Protein AF-A0A2E3Q4W9-F1 (afdb_monomer)

pLDDT: mean 76.73, std 22.57, range [33.31, 98.25]

Nearest PDB structures (foldseek):
  9bxa-assembly1_G  TM=4.943E-01  e=1.665E-01  Bacillus sp. (in: firmicutes)
  6w1x-assembly1_D  TM=5.380E-01  e=7.729E+00  Pseudomonas aeruginosa

Sequence (143 aa):
MHDQHPDQTRSSHPGAAETNGLGTPRLDHTSTEETFEFDPNALRMVMVVWKDAESQGGPTWEDTDDMLEFARRPLTPVTTVGLLLHLDDEQIAITDTVAMDQTGGVTKIPRAWVQRFEILTPTESLPVLPEHRDETNSTRRVG

Solvent-accessible surface area (backbone atoms only — not comparable to full-atom values): 10046 Å² total; per-residue (Å²): 134,88,83,84,86,83,89,81,86,89,84,86,89,87,80,87,76,84,77,81,84,78,80,73,81,74,78,78,77,78,75,76,82,71,81,84,78,86,58,85,91,72,57,46,43,31,41,38,33,25,50,54,88,83,84,88,82,70,101,61,89,75,60,67,68,61,49,58,52,56,73,68,52,78,69,59,77,42,79,49,70,28,36,51,75,47,77,64,89,62,33,37,30,30,23,81,46,77,57,99,90,50,66,50,71,73,48,76,44,52,44,92,40,52,77,43,79,44,79,61,73,89,67,98,76,72,79,81,74,79,78,83,76,81,91,77,79,86,79,80,82,77,133

Structure (mmCIF, N/CA/C/O backbone):
data_AF-A0A2E3Q4W9-F1
#
_entry.id   AF-A0A2E3Q4W9-F1
#
loop_
_atom_site.group_PDB
_atom_site.id
_atom_site.type_symbol
_atom_site.label_atom_id
_atom_site.label_alt_id
_atom_site.label_comp_id
_atom_site.label_asym_id
_atom_site.label_entity_id
_atom_site.label_seq_id
_atom_site.pdbx_PDB_ins_code
_atom_site.Cartn_x
_atom_site.Cartn_y
_atom_site.Cartn_z
_atom_site.occupancy
_atom_site.B_iso_or_equiv
_atom_site.auth_seq_id
_atom_site.auth_comp_id
_atom_site.auth_asym_id
_atom_site.auth_atom_id
_atom_site.pdbx_PDB_model_num
ATOM 1 N N . MET A 1 1 ? -15.284 37.252 -54.748 1.00 40.19 1 MET A N 1
ATOM 2 C CA . MET A 1 1 ? -15.661 36.036 -55.498 1.00 40.19 1 MET A CA 1
ATOM 3 C C . MET A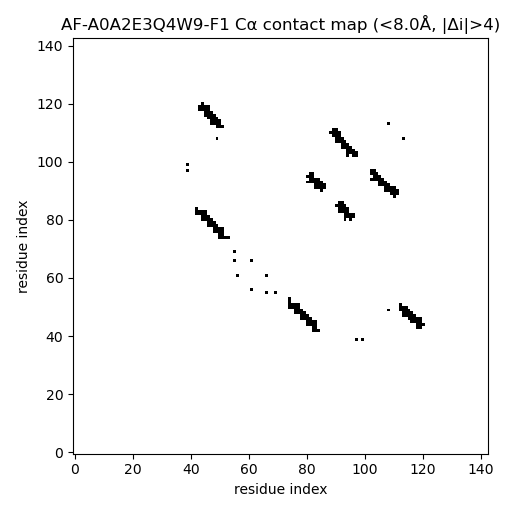 1 1 ? -15.745 34.935 -54.443 1.00 40.19 1 MET A C 1
ATOM 5 O O . MET A 1 1 ? -14.700 34.567 -53.939 1.00 40.19 1 MET A O 1
ATOM 9 N N . HIS A 1 2 ? -16.857 34.768 -53.716 1.00 45.00 2 HIS A N 1
ATOM 10 C CA . HIS A 1 2 ? -18.078 34.018 -54.080 1.00 45.00 2 HIS A CA 1
ATOM 11 C C . HIS A 1 2 ? -17.779 32.659 -54.726 1.00 45.00 2 HIS A C 1
ATOM 13 O O . HIS A 1 2 ? -17.317 32.648 -55.858 1.00 45.00 2 HIS A O 1
ATOM 19 N N . ASP A 1 3 ? -17.965 31.575 -53.958 1.00 40.44 3 ASP A N 1
ATOM 20 C CA . ASP A 1 3 ? -18.848 30.417 -54.242 1.00 40.44 3 ASP A CA 1
ATOM 21 C C . ASP A 1 3 ? -18.486 29.260 -53.287 1.00 40.44 3 ASP A C 1
ATOM 23 O O . ASP A 1 3 ? -17.340 28.833 -53.219 1.00 40.44 3 ASP A O 1
ATOM 27 N N . GLN A 1 4 ? -19.310 28.965 -52.276 1.00 42.25 4 GLN A N 1
ATOM 28 C CA . GLN A 1 4 ? -20.494 28.087 -52.283 1.00 42.25 4 GLN A CA 1
ATOM 29 C C . GLN A 1 4 ? -20.185 26.592 -52.499 1.00 42.25 4 GLN A C 1
ATOM 31 O O . GLN A 1 4 ? -19.691 26.161 -53.534 1.00 42.25 4 GLN A O 1
ATOM 36 N N . HIS A 1 5 ? -20.536 25.816 -51.468 1.00 41.50 5 HIS A N 1
ATOM 37 C CA . HIS A 1 5 ? -20.664 24.358 -51.442 1.00 41.50 5 HIS A CA 1
ATOM 38 C C . HIS A 1 5 ? -21.644 23.851 -52.515 1.00 41.50 5 HIS A C 1
ATOM 40 O O . HIS A 1 5 ? -22.570 24.571 -52.894 1.00 41.50 5 HIS A O 1
ATOM 46 N N . PRO A 1 6 ? -21.571 22.553 -52.851 1.00 51.81 6 PRO A N 1
ATOM 47 C CA . PRO A 1 6 ? -22.797 21.773 -52.715 1.00 51.81 6 PRO A CA 1
ATOM 48 C C . PRO A 1 6 ? -22.607 20.467 -51.937 1.00 51.81 6 PRO A C 1
ATOM 50 O O . PRO A 1 6 ? -21.594 19.776 -52.026 1.00 51.81 6 PRO A O 1
ATOM 53 N N . ASP A 1 7 ? -23.639 20.176 -51.158 1.00 44.50 7 ASP A N 1
ATOM 54 C CA . ASP A 1 7 ? -24.001 18.899 -50.558 1.00 44.50 7 ASP A CA 1
ATOM 55 C C . ASP A 1 7 ? -24.721 18.044 -51.617 1.00 44.50 7 ASP A C 1
ATOM 57 O O . ASP A 1 7 ? -25.620 18.564 -52.279 1.00 44.50 7 ASP A O 1
ATOM 61 N N . GLN A 1 8 ? -24.349 16.768 -51.787 1.00 47.69 8 GLN A N 1
ATOM 62 C CA . GLN A 1 8 ? -25.186 15.748 -52.443 1.00 47.69 8 GLN A CA 1
ATOM 63 C C . GLN A 1 8 ? -24.930 14.347 -51.847 1.00 47.69 8 GLN A C 1
ATOM 65 O O . GLN A 1 8 ? -24.008 13.634 -52.227 1.00 47.69 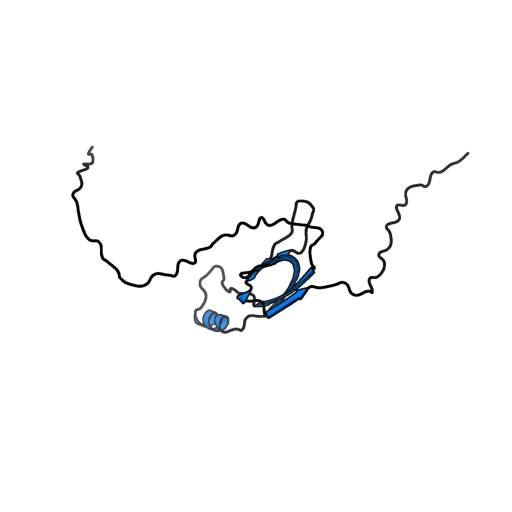8 GLN A O 1
ATOM 70 N N . THR A 1 9 ? -25.808 13.974 -50.911 1.00 37.69 9 THR A N 1
ATOM 71 C CA . THR A 1 9 ? -26.604 12.724 -50.841 1.00 37.69 9 THR A CA 1
ATOM 72 C C . THR A 1 9 ? -25.963 11.322 -50.978 1.00 37.69 9 THR A C 1
ATOM 74 O O . THR A 1 9 ? -25.445 10.919 -52.012 1.00 37.69 9 THR A O 1
ATOM 77 N N . ARG A 1 10 ? -26.213 10.530 -49.918 1.00 43.16 10 ARG A N 1
ATOM 78 C CA . ARG A 1 10 ? -26.161 9.058 -49.723 1.00 43.16 10 ARG A CA 1
ATOM 79 C C . ARG A 1 10 ? -26.678 8.158 -50.870 1.00 43.16 10 ARG A C 1
ATOM 81 O O . ARG A 1 10 ? -27.787 8.363 -51.349 1.00 43.16 10 ARG A O 1
ATOM 88 N N . SER A 1 11 ? -26.020 7.000 -51.042 1.00 34.88 11 SER A N 1
ATOM 89 C CA . SER A 1 11 ? -26.645 5.653 -51.143 1.00 34.88 11 SER A CA 1
ATOM 90 C C . SER A 1 11 ? -25.605 4.574 -50.749 1.00 34.88 11 SER A C 1
ATOM 92 O O . SER A 1 11 ? -24.536 4.541 -51.344 1.00 34.88 11 SER A O 1
ATOM 94 N N . SER A 1 12 ? -25.710 3.870 -49.615 1.00 39.28 12 SER A N 1
ATOM 95 C CA . SER A 1 12 ? -26.423 2.591 -49.373 1.00 39.28 12 SER A CA 1
ATOM 96 C C . SER A 1 12 ? -25.620 1.303 -49.690 1.00 39.28 12 SER A C 1
ATOM 98 O O . SER A 1 12 ? -25.647 0.835 -50.819 1.00 39.28 12 SER A O 1
ATOM 100 N N . HIS A 1 13 ? -25.063 0.702 -48.616 1.00 34.91 13 HIS A N 1
ATOM 101 C CA . HIS A 1 13 ? -24.811 -0.742 -48.340 1.00 34.91 13 HIS A CA 1
ATOM 102 C C . HIS A 1 13 ? -23.755 -1.545 -49.141 1.00 34.91 13 HIS A C 1
ATOM 104 O O . HIS A 1 13 ? -23.414 -1.163 -50.252 1.00 34.91 13 HIS A O 1
ATOM 110 N N . PRO A 1 14 ? -23.340 -2.754 -48.677 1.00 46.91 14 PRO A N 1
ATOM 111 C CA . PRO A 1 14 ? -23.171 -3.288 -47.308 1.00 46.91 14 PRO A CA 1
ATOM 112 C C . PRO A 1 14 ? -21.803 -4.001 -47.122 1.00 46.91 14 PRO A C 1
ATOM 114 O O . PRO A 1 14 ? -21.101 -4.296 -48.082 1.00 46.91 14 PRO A O 1
ATOM 117 N N . GLY A 1 15 ? -21.431 -4.349 -45.887 1.00 33.31 15 GLY A N 1
ATOM 118 C CA . GLY A 1 15 ? -20.242 -5.173 -45.647 1.00 33.31 15 GLY A CA 1
ATOM 119 C C . GLY A 1 15 ? -19.973 -5.418 -44.173 1.00 33.31 15 GLY A C 1
ATOM 120 O O . GLY A 1 15 ? -18.987 -4.927 -43.636 1.00 33.31 15 GLY A O 1
ATOM 121 N N . ALA A 1 16 ? -20.873 -6.149 -43.512 1.00 41.34 16 ALA A N 1
ATOM 122 C CA . ALA A 1 16 ? -20.563 -6.785 -42.242 1.00 41.34 16 ALA A CA 1
ATOM 123 C C . ALA A 1 16 ? -19.458 -7.820 -42.497 1.00 41.34 16 ALA A C 1
ATOM 125 O O . ALA A 1 16 ? -19.709 -8.868 -43.088 1.00 41.34 16 ALA A O 1
ATOM 126 N N . ALA A 1 17 ? -18.228 -7.498 -42.107 1.00 39.50 17 ALA A N 1
ATOM 127 C CA . ALA A 1 17 ? -17.184 -8.496 -41.969 1.00 39.50 17 ALA A CA 1
ATOM 128 C C . ALA A 1 17 ? -17.383 -9.165 -40.607 1.00 39.50 17 ALA A C 1
ATOM 130 O O . ALA A 1 17 ? -17.076 -8.592 -39.563 1.00 39.50 17 ALA A O 1
ATOM 131 N N . GL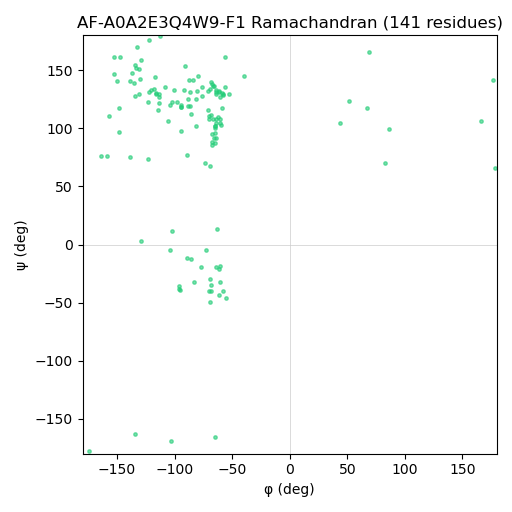U A 1 18 ? -17.958 -10.362 -40.641 1.00 40.12 18 GLU A N 1
ATOM 132 C CA . GLU A 1 18 ? -17.959 -11.306 -39.534 1.00 40.12 18 GLU A CA 1
ATOM 133 C C . GLU A 1 18 ? -16.505 -11.655 -39.186 1.00 40.12 18 GLU A C 1
ATOM 135 O O . GLU A 1 18 ? -15.848 -12.427 -39.887 1.00 40.12 18 GLU A O 1
ATOM 140 N N . THR A 1 19 ? -15.973 -11.084 -38.106 1.00 42.88 19 THR A N 1
ATOM 141 C CA . THR A 1 19 ? -14.766 -11.608 -37.467 1.00 42.88 19 THR A CA 1
ATOM 142 C C . THR A 1 19 ? -15.187 -12.542 -36.342 1.00 42.88 19 THR A C 1
ATOM 144 O O . THR A 1 19 ? -15.530 -12.146 -35.230 1.00 42.88 19 THR A O 1
ATOM 147 N N . ASN A 1 20 ? -15.180 -13.830 -36.671 1.00 39.19 20 ASN A N 1
ATOM 148 C CA . ASN A 1 20 ? -15.223 -14.906 -35.697 1.00 39.19 20 ASN A CA 1
ATOM 149 C C . ASN A 1 20 ? -14.038 -14.796 -34.724 1.00 39.19 20 ASN A C 1
ATOM 151 O O . ASN A 1 20 ? -12.884 -14.788 -35.144 1.00 39.19 20 ASN A O 1
ATOM 155 N N . GLY A 1 21 ? -14.349 -14.829 -33.427 1.00 45.34 21 GLY A N 1
ATOM 156 C CA . GLY A 1 21 ? -13.525 -15.523 -32.439 1.00 45.34 21 GLY A CA 1
ATOM 157 C C . GLY A 1 21 ? -12.310 -14.783 -31.888 1.00 45.34 21 GLY A C 1
ATOM 158 O O . GLY A 1 21 ? -11.189 -15.233 -32.081 1.00 45.34 21 GLY A O 1
ATOM 159 N N . LEU A 1 22 ? -12.538 -13.745 -31.083 1.00 45.19 22 LEU A N 1
ATOM 160 C CA . LEU A 1 22 ? -11.834 -13.591 -29.804 1.00 45.19 22 LEU A CA 1
ATOM 161 C C . LEU A 1 22 ? -12.658 -12.653 -28.914 1.00 45.19 22 LEU A C 1
ATOM 163 O O . LEU A 1 22 ? -12.384 -11.462 -28.793 1.00 45.19 22 LEU A O 1
ATOM 167 N N . GLY A 1 23 ? -13.743 -13.185 -28.349 1.00 36.72 23 GLY A N 1
ATOM 168 C CA . GLY A 1 23 ? -14.457 -12.485 -27.290 1.00 36.72 23 GLY A CA 1
ATOM 169 C C . GLY A 1 23 ? -13.504 -12.337 -26.114 1.00 36.72 23 GLY A C 1
ATOM 170 O O . GLY A 1 23 ? -13.147 -13.331 -25.484 1.00 36.72 23 GLY A O 1
ATOM 171 N N . THR A 1 24 ? -13.058 -11.116 -25.833 1.00 53.03 24 THR A N 1
ATOM 172 C CA . THR A 1 24 ? -12.547 -10.801 -24.503 1.00 53.03 24 THR A CA 1
ATOM 173 C C . THR A 1 24 ? -13.626 -11.227 -23.508 1.00 53.03 24 THR A C 1
ATOM 175 O O . THR A 1 24 ? -14.798 -10.895 -23.724 1.00 53.03 24 THR A O 1
ATOM 178 N N . PRO A 1 25 ? -13.301 -12.002 -22.459 1.00 42.69 25 PRO A N 1
ATOM 179 C CA . PRO A 1 25 ? -14.275 -12.266 -21.420 1.00 42.69 25 PRO A CA 1
ATOM 180 C C . PRO A 1 25 ? -14.647 -10.909 -20.829 1.00 42.69 25 PRO A C 1
ATOM 182 O O . PRO A 1 25 ? -13.834 -10.247 -20.184 1.00 42.69 25 PRO A O 1
ATOM 185 N N . ARG A 1 26 ? -15.865 -10.455 -21.127 1.00 45.59 26 ARG A N 1
ATOM 186 C CA . ARG A 1 26 ? -16.488 -9.358 -20.405 1.00 45.59 26 ARG A CA 1
ATOM 187 C C . ARG A 1 26 ? -16.673 -9.910 -19.001 1.00 45.59 26 ARG A C 1
ATOM 189 O O .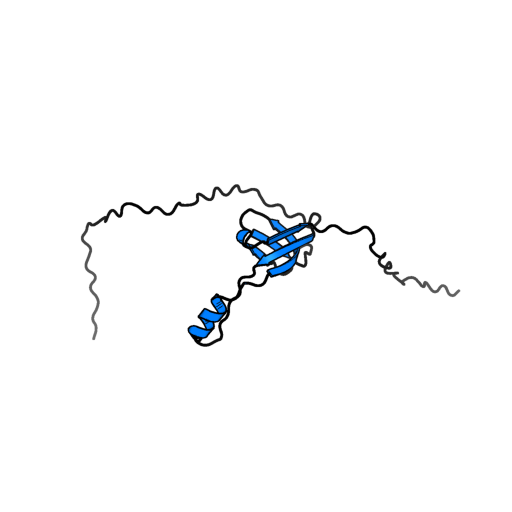 ARG A 1 26 ? -17.516 -10.774 -18.791 1.00 45.59 26 ARG A O 1
ATOM 196 N N . LEU A 1 27 ? -15.793 -9.513 -18.087 1.00 51.38 27 LEU A N 1
ATOM 197 C CA . LEU A 1 27 ? -16.007 -9.748 -16.672 1.00 51.38 27 LEU A CA 1
ATOM 198 C C . LEU A 1 27 ? -17.304 -9.016 -16.343 1.00 51.38 27 LEU A C 1
ATOM 200 O O . LEU A 1 27 ? -17.359 -7.785 -16.356 1.00 51.38 27 LEU A O 1
ATOM 204 N N . ASP A 1 28 ? -18.375 -9.784 -16.180 1.00 42.69 28 ASP A N 1
ATOM 205 C CA . ASP A 1 28 ? -19.621 -9.276 -15.645 1.00 42.69 28 ASP A CA 1
ATOM 206 C C . ASP A 1 28 ? -19.322 -8.862 -14.206 1.00 42.69 28 ASP A C 1
ATOM 208 O O . ASP A 1 28 ? -19.283 -9.681 -13.290 1.00 42.69 28 ASP A O 1
ATOM 212 N N . HIS A 1 29 ? -19.034 -7.575 -14.021 1.00 52.59 29 HIS A N 1
ATOM 213 C CA . HIS A 1 29 ? -19.000 -6.955 -12.710 1.00 52.59 29 HIS A CA 1
ATOM 214 C C . HIS A 1 29 ? -20.437 -6.951 -12.187 1.00 52.59 29 HIS A C 1
ATOM 216 O O . HIS A 1 29 ? -21.188 -5.994 -12.374 1.00 52.59 29 HIS A O 1
ATOM 222 N N . THR A 1 30 ? -20.854 -8.049 -11.562 1.00 42.62 30 THR A N 1
ATOM 223 C CA . THR A 1 30 ? -21.968 -8.016 -10.621 1.00 42.62 30 THR A CA 1
ATOM 224 C C . THR A 1 30 ? -21.513 -7.161 -9.447 1.00 42.62 30 THR A C 1
ATOM 226 O O . THR A 1 30 ? -20.918 -7.664 -8.497 1.00 42.62 30 THR A O 1
ATOM 229 N N . SER A 1 31 ? -21.723 -5.849 -9.557 1.00 52.50 31 SER A N 1
ATOM 230 C CA . SER A 1 31 ? -21.618 -4.919 -8.440 1.00 52.50 31 SER A CA 1
ATOM 231 C C . SER A 1 31 ? -22.696 -5.298 -7.435 1.00 52.50 31 SER A C 1
ATOM 233 O O . SER A 1 31 ? -23.845 -4.872 -7.539 1.00 52.50 31 SER A O 1
ATOM 235 N N . THR A 1 32 ? -22.345 -6.155 -6.484 1.00 52.19 32 THR A N 1
ATOM 236 C CA . THR A 1 32 ? -23.093 -6.258 -5.240 1.00 52.19 32 THR A CA 1
ATOM 237 C C . THR A 1 32 ? -22.902 -4.910 -4.557 1.00 52.19 32 THR A C 1
ATOM 239 O O . THR A 1 32 ? -21.825 -4.631 -4.037 1.00 52.19 32 THR A O 1
ATOM 242 N N . GLU A 1 33 ? -23.893 -4.024 -4.653 1.00 51.84 33 GLU A N 1
ATOM 243 C CA . GLU A 1 33 ? -23.910 -2.757 -3.920 1.00 51.84 33 GLU A CA 1
ATOM 244 C C . GLU A 1 33 ? -24.111 -3.043 -2.424 1.00 51.84 33 GLU A C 1
ATOM 246 O O . GLU A 1 33 ? -25.149 -2.746 -1.836 1.00 51.84 33 GLU A O 1
ATOM 251 N N . GLU A 1 34 ? -23.124 -3.667 -1.784 1.00 59.84 34 GLU A N 1
ATOM 252 C CA . GLU A 1 34 ? -22.990 -3.560 -0.341 1.00 59.84 34 GLU A CA 1
ATOM 253 C C . GLU A 1 34 ? -22.588 -2.115 -0.061 1.00 59.84 34 GLU A C 1
ATOM 255 O O . GLU A 1 34 ? -21.526 -1.642 -0.468 1.00 59.84 34 GLU A O 1
ATOM 260 N N . THR A 1 35 ? -23.501 -1.369 0.555 1.00 58.38 35 THR A N 1
ATOM 261 C CA . THR A 1 35 ? -23.236 0.011 0.952 1.00 58.38 35 THR A CA 1
ATOM 262 C C . THR A 1 35 ? -22.118 -0.022 1.989 1.00 58.38 35 THR A C 1
ATOM 264 O O . THR A 1 35 ? -22.321 -0.487 3.107 1.00 58.38 35 THR A O 1
ATOM 267 N N . PHE A 1 36 ? -20.922 0.414 1.598 1.00 63.75 36 PHE A N 1
ATOM 268 C CA . PHE A 1 36 ? -19.784 0.518 2.502 1.00 63.75 36 PHE A CA 1
ATOM 269 C C . PHE A 1 36 ? -20.075 1.603 3.544 1.00 63.75 36 PHE A C 1
ATOM 271 O O . PHE A 1 36 ? -20.096 2.793 3.224 1.00 63.75 36 PHE A O 1
ATOM 278 N N . GLU A 1 37 ? -20.326 1.194 4.785 1.00 68.56 37 GLU A N 1
ATOM 279 C CA . GLU A 1 37 ? -20.480 2.107 5.914 1.00 68.56 37 GLU A CA 1
ATOM 280 C C . GLU A 1 37 ? -19.134 2.252 6.632 1.00 68.56 37 GLU A C 1
ATOM 282 O O . GLU A 1 37 ? -18.558 1.282 7.126 1.00 68.56 37 GLU A O 1
ATOM 287 N N . PHE A 1 38 ? -18.607 3.475 6.651 1.00 74.38 38 PHE A N 1
ATOM 288 C CA . PHE A 1 38 ? -17.329 3.791 7.279 1.00 74.38 38 PHE A CA 1
ATOM 289 C C . PHE A 1 38 ? -17.518 4.106 8.768 1.00 74.38 38 PHE A C 1
ATOM 291 O O . PHE A 1 38 ? -18.171 5.094 9.105 1.00 74.38 38 PHE A O 1
ATOM 298 N N . ASP A 1 39 ? -16.899 3.319 9.655 1.00 78.75 39 ASP A N 1
ATOM 299 C CA . ASP A 1 39 ? -16.821 3.620 11.090 1.00 78.75 39 ASP A CA 1
ATOM 300 C C . ASP A 1 39 ? -15.402 4.089 11.476 1.00 78.75 39 ASP A C 1
ATOM 302 O O . ASP A 1 39 ? -14.483 3.265 11.568 1.00 78.75 39 ASP A O 1
ATOM 306 N N . PRO A 1 40 ? -15.196 5.393 11.751 1.00 74.56 40 PRO A N 1
ATOM 307 C CA . PRO A 1 40 ? -13.887 5.916 12.140 1.00 74.56 40 PRO A CA 1
ATOM 308 C C . PRO A 1 40 ? -13.379 5.360 13.480 1.00 74.56 40 PRO A C 1
ATOM 310 O O . PRO A 1 40 ? -12.176 5.411 13.736 1.00 74.56 40 PRO A O 1
ATOM 313 N N . ASN A 1 41 ? -14.251 4.815 14.337 1.00 78.31 41 ASN A N 1
ATOM 314 C CA . ASN A 1 41 ? -13.854 4.263 15.637 1.00 78.31 41 ASN A CA 1
ATOM 315 C C . ASN A 1 41 ? -13.391 2.801 15.556 1.00 78.31 41 ASN A C 1
ATOM 317 O O . ASN A 1 41 ? -12.802 2.293 16.510 1.00 78.31 41 ASN A O 1
ATOM 321 N N . ALA A 1 42 ? -13.636 2.124 14.432 1.00 84.12 42 ALA A N 1
ATOM 322 C CA . ALA A 1 42 ? -13.293 0.717 14.226 1.00 84.12 42 ALA A CA 1
ATOM 323 C C . ALA A 1 42 ? -12.030 0.516 13.366 1.00 84.12 42 ALA A C 1
ATOM 325 O O . ALA A 1 42 ? -11.735 -0.606 12.939 1.00 84.12 42 ALA A O 1
ATOM 326 N N . LEU A 1 43 ? -11.269 1.585 13.108 1.00 91.00 43 LEU A N 1
ATOM 327 C CA . LEU A 1 43 ? -10.069 1.525 12.277 1.00 91.00 43 LEU A CA 1
ATOM 328 C C . LEU A 1 43 ? -8.990 0.649 12.914 1.00 91.00 43 LEU A C 1
ATOM 330 O O . LEU A 1 43 ? -8.621 0.804 14.079 1.00 91.00 43 LEU A O 1
ATOM 334 N N . ARG A 1 44 ? -8.435 -0.262 12.111 1.00 93.75 44 ARG A N 1
ATOM 335 C CA . ARG A 1 44 ? -7.319 -1.116 12.523 1.00 93.75 44 ARG A CA 1
ATOM 336 C C . ARG A 1 44 ? -6.009 -0.580 11.974 1.00 93.75 44 ARG A C 1
ATOM 338 O O . ARG A 1 44 ? -5.906 -0.298 10.783 1.00 93.75 44 ARG A O 1
ATOM 345 N N . MET A 1 45 ? -5.001 -0.505 12.837 1.00 96.25 45 MET A N 1
ATOM 346 C CA . MET A 1 45 ? -3.625 -0.274 12.414 1.00 96.25 45 MET A CA 1
ATOM 347 C C . MET A 1 45 ? -3.108 -1.527 11.703 1.00 96.25 45 MET A C 1
ATOM 349 O O . MET A 1 45 ? -3.264 -2.641 12.211 1.00 96.25 45 MET A O 1
ATOM 353 N N . VAL A 1 46 ? -2.491 -1.360 10.538 1.00 97.81 46 VAL A N 1
ATOM 354 C CA . VAL A 1 46 ? -1.944 -2.463 9.743 1.00 97.81 46 VAL A CA 1
ATOM 355 C C . VAL A 1 46 ? -0.535 -2.156 9.262 1.00 97.81 46 VAL A C 1
ATOM 357 O O . VAL A 1 46 ? -0.180 -0.999 9.054 1.00 97.81 46 VAL A O 1
ATOM 360 N N . MET A 1 47 ? 0.256 -3.205 9.056 1.00 98.19 47 MET A N 1
ATOM 361 C CA . MET A 1 47 ? 1.528 -3.172 8.343 1.00 98.19 47 MET A CA 1
ATOM 362 C C . MET A 1 47 ? 1.392 -3.975 7.050 1.00 98.19 47 MET A C 1
ATOM 364 O O . MET A 1 47 ? 0.965 -5.131 7.070 1.00 98.19 47 MET A O 1
ATOM 368 N N . VAL A 1 48 ? 1.796 -3.381 5.932 1.00 98.25 48 VAL A N 1
ATOM 369 C CA . VAL A 1 48 ? 1.792 -4.008 4.609 1.00 98.25 48 VAL A CA 1
ATOM 370 C C . VAL A 1 48 ? 3.205 -3.967 4.045 1.00 98.25 48 VAL A C 1
ATOM 372 O O . VAL A 1 48 ? 3.783 -2.893 3.906 1.00 98.25 48 VAL A O 1
ATOM 375 N N . VAL A 1 49 ? 3.760 -5.131 3.712 1.00 98.25 49 VAL A N 1
ATOM 376 C CA . VAL A 1 49 ? 5.001 -5.246 2.935 1.00 98.25 49 VAL A CA 1
ATOM 377 C C . VAL A 1 49 ? 4.612 -5.595 1.508 1.00 98.25 49 VAL A C 1
ATOM 379 O O . VAL A 1 49 ? 3.922 -6.594 1.296 1.00 98.25 49 VAL A O 1
ATOM 382 N N . TRP A 1 50 ? 5.018 -4.792 0.533 1.00 97.56 50 TRP A N 1
ATOM 383 C CA . TRP A 1 50 ? 4.608 -4.930 -0.866 1.00 97.56 50 TRP A CA 1
ATOM 384 C C . TRP A 1 50 ? 5.721 -4.488 -1.817 1.00 97.56 50 TRP A C 1
ATOM 386 O O . TRP A 1 50 ? 6.669 -3.829 -1.400 1.00 97.56 50 TRP A O 1
ATOM 396 N N . LYS A 1 51 ? 5.650 -4.895 -3.085 1.00 95.75 51 LYS A N 1
ATOM 397 C CA . LYS A 1 51 ? 6.568 -4.399 -4.121 1.00 95.75 51 LYS A CA 1
ATOM 398 C C . LYS A 1 51 ? 5.991 -3.134 -4.734 1.00 95.75 51 LYS A C 1
ATOM 400 O O . LYS A 1 51 ? 4.911 -3.203 -5.317 1.00 95.75 51 LYS A O 1
ATOM 405 N N . ASP A 1 52 ? 6.712 -2.029 -4.621 1.00 90.69 52 ASP A N 1
ATOM 406 C CA . ASP A 1 52 ? 6.317 -0.789 -5.280 1.00 90.69 52 ASP A CA 1
ATOM 407 C C . ASP A 1 52 ? 6.719 -0.815 -6.757 1.00 90.69 52 ASP A C 1
ATOM 409 O O . ASP A 1 52 ? 7.740 -1.404 -7.124 1.00 90.69 52 ASP A O 1
ATOM 413 N N . ALA A 1 53 ? 5.891 -0.216 -7.609 1.00 89.06 53 ALA A N 1
ATOM 414 C CA . ALA A 1 53 ? 6.228 -0.044 -9.011 1.00 89.06 53 ALA A CA 1
ATOM 415 C C . ALA A 1 53 ? 7.039 1.236 -9.169 1.00 89.06 53 ALA A C 1
ATOM 417 O O . ALA A 1 53 ? 6.530 2.342 -9.014 1.00 89.06 53 ALA A O 1
ATOM 418 N N . GLU A 1 54 ? 8.307 1.074 -9.523 1.00 91.06 54 GLU A N 1
ATOM 419 C CA . GLU A 1 54 ? 9.199 2.196 -9.770 1.00 91.06 54 GLU A CA 1
ATOM 420 C C . GLU A 1 54 ? 9.102 2.644 -11.235 1.00 91.06 54 GLU A C 1
ATOM 422 O O . GLU A 1 54 ? 9.017 1.831 -12.159 1.00 91.06 54 GLU A O 1
ATOM 427 N N . SER A 1 55 ? 9.153 3.957 -11.457 1.00 91.56 55 SER A N 1
ATOM 428 C CA . SER A 1 55 ? 9.273 4.552 -12.787 1.00 91.56 55 SER A CA 1
ATOM 429 C C . SER A 1 55 ? 10.520 5.422 -12.849 1.00 91.56 55 SER A C 1
ATOM 431 O O . SER A 1 55 ? 10.707 6.281 -11.986 1.00 91.56 55 SER A O 1
ATOM 433 N N . GLN A 1 56 ? 11.330 5.249 -13.890 1.00 93.69 56 GLN A N 1
ATOM 434 C CA . GLN A 1 56 ? 12.478 6.104 -14.168 1.00 93.69 56 GLN A CA 1
ATOM 435 C C . GLN A 1 56 ? 12.257 6.838 -15.492 1.00 93.69 56 GLN A C 1
ATOM 437 O O . GLN A 1 56 ? 11.918 6.225 -16.502 1.00 93.69 56 GLN A O 1
ATOM 442 N N . GLY A 1 57 ? 12.432 8.156 -15.464 1.00 94.06 57 GLY A N 1
ATOM 443 C CA . GLY A 1 57 ? 12.344 9.023 -16.632 1.00 94.06 57 GLY A CA 1
ATOM 444 C C . GLY A 1 57 ? 12.506 10.487 -16.240 1.00 94.06 57 GLY A C 1
ATOM 445 O O . GLY A 1 57 ? 12.052 10.912 -15.174 1.00 94.06 57 GLY A O 1
ATOM 446 N N . GLY A 1 58 ? 13.193 11.248 -17.080 1.00 91.94 58 GLY A N 1
ATOM 447 C CA . GLY A 1 58 ? 13.400 12.678 -16.942 1.00 91.94 58 GLY A CA 1
ATOM 448 C C . GLY A 1 58 ? 12.514 13.502 -17.883 1.00 91.94 58 GLY A C 1
ATOM 449 O O . GLY A 1 58 ? 11.592 12.991 -18.518 1.00 91.94 58 GLY A O 1
ATOM 450 N N . PRO A 1 59 ? 12.785 14.814 -17.997 1.00 93.69 59 PRO A N 1
ATOM 451 C CA . PRO A 1 59 ? 12.071 15.695 -18.923 1.00 93.69 59 PRO A CA 1
ATOM 452 C C . PRO A 1 59 ? 12.440 15.468 -20.404 1.00 93.69 59 PRO A C 1
ATOM 454 O O . PRO A 1 59 ? 11.867 16.118 -21.278 1.00 93.69 59 PRO A O 1
ATOM 457 N N . THR A 1 60 ? 13.408 14.593 -20.698 1.00 94.81 60 THR A N 1
ATOM 458 C CA . THR A 1 60 ? 13.903 14.268 -22.046 1.00 94.81 60 THR A CA 1
ATOM 459 C C . THR A 1 60 ? 13.764 12.773 -22.341 1.00 94.81 60 THR A C 1
ATOM 461 O O . THR A 1 60 ? 13.356 12.002 -21.483 1.00 94.81 60 THR A O 1
ATOM 464 N N . TRP A 1 61 ? 14.104 12.353 -23.563 1.00 95.75 61 TRP A N 1
ATOM 465 C CA . TRP A 1 61 ? 14.211 10.931 -23.893 1.00 95.75 61 TRP A CA 1
ATOM 466 C C . TRP A 1 61 ? 15.393 10.288 -23.167 1.00 95.75 61 TRP A C 1
ATOM 468 O O . TRP A 1 61 ? 16.465 10.888 -23.088 1.00 95.75 61 TRP A O 1
ATOM 478 N N . GLU A 1 62 ? 15.179 9.071 -22.677 1.00 96.69 62 GLU A N 1
ATOM 479 C CA . GLU A 1 62 ? 16.187 8.270 -21.987 1.00 96.69 62 GLU A CA 1
ATOM 480 C C . GLU A 1 62 ? 16.954 7.377 -22.965 1.00 96.69 62 GLU A C 1
ATOM 482 O O . GLU A 1 62 ? 16.432 6.986 -24.017 1.00 96.69 62 GLU A O 1
ATOM 487 N N . ASP A 1 63 ? 18.187 7.027 -22.604 1.00 97.00 63 ASP A N 1
ATOM 488 C CA . ASP A 1 63 ? 18.958 6.039 -23.350 1.00 97.00 63 ASP A CA 1
ATOM 489 C C . ASP A 1 63 ? 18.335 4.639 -23.217 1.00 97.00 63 ASP A C 1
ATOM 491 O O . ASP A 1 63 ? 17.872 4.227 -22.151 1.00 97.00 63 ASP A O 1
ATOM 495 N N . THR A 1 64 ? 18.290 3.900 -24.328 1.00 97.19 64 THR A N 1
ATOM 496 C CA . THR A 1 64 ? 17.617 2.595 -24.364 1.00 97.19 64 THR A CA 1
ATOM 497 C C . THR A 1 64 ? 18.347 1.550 -23.528 1.00 97.19 64 THR A C 1
ATOM 499 O O . THR A 1 64 ? 17.685 0.764 -22.847 1.00 97.19 64 THR A O 1
ATOM 502 N N . ASP A 1 65 ? 19.679 1.530 -23.554 1.00 97.25 65 ASP A N 1
ATOM 503 C CA . ASP A 1 65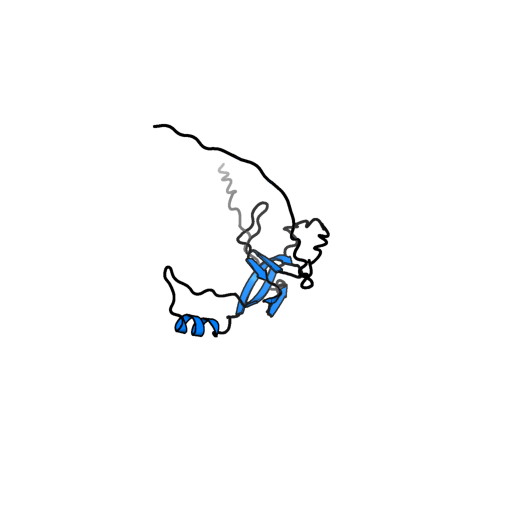 ? 20.456 0.536 -22.816 1.00 97.25 65 ASP A CA 1
ATOM 504 C C . ASP A 1 65 ? 20.350 0.791 -21.307 1.00 97.25 65 ASP A C 1
ATOM 506 O O . ASP A 1 65 ? 20.112 -0.152 -20.543 1.00 97.25 65 ASP A O 1
ATOM 510 N N . ASP A 1 66 ? 20.374 2.061 -20.892 1.00 95.94 66 ASP A N 1
ATOM 511 C CA . ASP A 1 66 ? 20.170 2.457 -19.493 1.00 95.94 66 ASP A CA 1
ATOM 512 C C . ASP A 1 66 ? 18.776 2.054 -18.979 1.00 95.94 66 ASP A C 1
ATOM 514 O O . ASP A 1 66 ? 18.637 1.503 -17.879 1.00 95.94 66 ASP A O 1
ATOM 518 N N . MET A 1 67 ? 17.724 2.268 -19.780 1.00 96.81 67 MET A N 1
ATOM 519 C CA . MET A 1 67 ? 16.361 1.867 -19.401 1.00 96.81 67 MET A CA 1
ATOM 520 C C . MET A 1 67 ? 16.187 0.346 -19.368 1.00 96.81 67 MET A C 1
ATOM 522 O O . MET A 1 67 ? 15.470 -0.176 -18.509 1.00 96.81 67 MET A O 1
ATOM 526 N N . LEU A 1 68 ? 16.859 -0.390 -20.257 1.00 96.50 68 LEU A N 1
ATOM 527 C CA . LEU A 1 68 ? 16.870 -1.855 -20.234 1.00 96.50 68 LEU A CA 1
ATOM 528 C C . LEU A 1 68 ? 17.648 -2.419 -19.041 1.00 96.50 68 LEU A C 1
ATOM 530 O O . LEU A 1 68 ? 17.338 -3.526 -18.588 1.00 96.50 68 LEU A O 1
ATOM 534 N N . GLU A 1 69 ? 18.662 -1.713 -18.545 1.00 96.38 69 GLU A N 1
ATOM 535 C CA . GLU A 1 69 ? 19.328 -2.068 -17.293 1.00 96.38 69 GLU A CA 1
ATOM 536 C C . GLU A 1 69 ? 18.395 -1.818 -16.102 1.00 96.38 69 GLU A C 1
ATOM 538 O O . GLU A 1 69 ? 18.182 -2.727 -15.295 1.00 96.38 69 GLU A O 1
ATOM 543 N N . PHE A 1 70 ? 17.778 -0.632 -16.030 1.00 95.44 70 PHE A N 1
ATOM 544 C CA . PHE A 1 70 ? 16.819 -0.282 -14.980 1.00 95.44 70 PHE A CA 1
ATOM 545 C C . PHE A 1 70 ? 15.662 -1.286 -14.902 1.00 95.44 70 PHE A C 1
ATOM 547 O O . PHE A 1 70 ? 15.372 -1.803 -13.827 1.00 95.44 70 PHE A O 1
ATOM 554 N N . ALA A 1 71 ? 15.073 -1.655 -16.043 1.00 95.19 71 ALA A N 1
ATOM 555 C CA . ALA A 1 71 ? 13.951 -2.593 -16.108 1.00 95.19 71 ALA A CA 1
ATOM 556 C C . ALA A 1 71 ? 14.272 -4.004 -15.574 1.00 95.19 71 ALA A C 1
ATOM 558 O O . ALA A 1 71 ? 13.361 -4.760 -15.236 1.00 95.19 71 ALA A O 1
ATOM 559 N N . ARG A 1 72 ? 15.555 -4.389 -15.509 1.00 95.00 72 ARG A N 1
A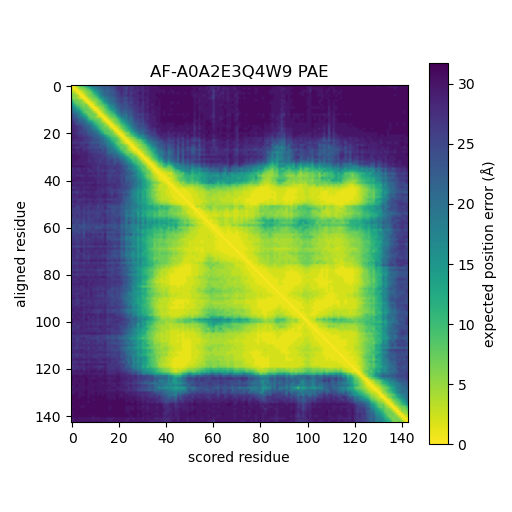TOM 560 C CA . ARG A 1 72 ? 15.990 -5.679 -14.943 1.00 95.00 72 ARG A CA 1
ATOM 561 C C . ARG A 1 72 ? 16.267 -5.610 -13.446 1.00 95.00 72 ARG A C 1
ATOM 563 O O . ARG A 1 72 ? 16.458 -6.662 -12.829 1.00 95.00 72 ARG A O 1
ATOM 570 N N . ARG A 1 73 ? 16.327 -4.411 -12.862 1.00 94.06 73 ARG A N 1
ATOM 571 C CA . ARG A 1 73 ? 16.561 -4.253 -11.427 1.00 94.06 73 ARG A CA 1
ATOM 572 C C . ARG A 1 73 ? 15.364 -4.823 -10.661 1.00 94.06 73 ARG A C 1
ATOM 574 O O . ARG A 1 73 ? 14.217 -4.629 -11.064 1.00 94.06 73 ARG A O 1
ATOM 581 N N . PRO A 1 74 ? 15.605 -5.576 -9.579 1.00 92.19 74 PRO A N 1
ATOM 582 C CA . PRO A 1 74 ? 14.515 -6.097 -8.773 1.00 92.19 74 PRO A CA 1
ATOM 583 C C . PRO A 1 74 ? 13.780 -4.943 -8.087 1.00 92.19 74 PRO A C 1
ATOM 585 O O . PRO A 1 74 ? 14.419 -4.065 -7.518 1.00 92.19 74 PRO A O 1
ATOM 588 N N . LEU A 1 75 ? 12.446 -4.991 -8.089 1.00 93.44 75 LEU A N 1
ATOM 589 C CA . LEU A 1 75 ? 11.636 -4.050 -7.313 1.00 93.44 75 LEU A CA 1
ATOM 590 C C . LEU A 1 75 ? 11.935 -4.200 -5.820 1.00 93.44 75 LEU A C 1
ATOM 592 O O . LEU A 1 75 ? 11.923 -5.321 -5.285 1.00 93.44 75 LEU A O 1
ATOM 596 N N . THR A 1 76 ? 12.165 -3.070 -5.159 1.00 91.94 76 THR A N 1
ATOM 597 C CA . THR A 1 76 ? 12.449 -3.027 -3.725 1.00 91.94 76 THR A CA 1
ATOM 598 C C . THR A 1 76 ? 11.154 -3.225 -2.928 1.00 91.94 76 THR A C 1
ATOM 600 O O . THR A 1 76 ? 10.125 -2.638 -3.268 1.00 91.94 76 THR A O 1
ATOM 603 N N . PRO A 1 77 ? 11.149 -4.056 -1.868 1.00 94.69 77 PRO A N 1
ATOM 604 C CA . PRO A 1 77 ? 10.000 -4.139 -0.980 1.00 94.69 77 PRO A CA 1
ATOM 605 C C . PRO A 1 77 ? 9.850 -2.849 -0.166 1.00 94.69 77 PRO A C 1
ATOM 607 O O . PRO A 1 77 ? 10.810 -2.356 0.429 1.00 94.69 77 PRO A O 1
ATOM 610 N N . VAL A 1 78 ? 8.624 -2.347 -0.095 1.00 96.44 78 VAL A N 1
ATOM 611 C CA . VAL A 1 78 ? 8.218 -1.203 0.717 1.00 96.44 78 VAL A CA 1
ATOM 612 C C . VAL A 1 78 ? 7.378 -1.705 1.883 1.00 96.44 78 VAL A C 1
ATOM 614 O O . VAL A 1 78 ? 6.490 -2.540 1.712 1.00 96.44 78 VAL A O 1
ATOM 617 N N . THR A 1 79 ? 7.656 -1.182 3.076 1.00 97.75 79 THR A N 1
ATOM 618 C CA . THR A 1 79 ? 6.827 -1.398 4.263 1.00 97.75 79 THR A CA 1
ATOM 619 C C . THR A 1 79 ? 6.021 -0.141 4.528 1.00 97.75 79 THR A C 1
ATOM 621 O O . THR A 1 79 ? 6.591 0.921 4.776 1.00 97.75 79 THR A O 1
ATOM 624 N N . THR A 1 80 ? 4.699 -0.263 4.520 1.00 97.56 80 THR A N 1
ATOM 625 C CA . THR A 1 80 ? 3.789 0.832 4.856 1.00 97.56 80 THR A CA 1
ATOM 626 C C . THR A 1 80 ? 2.968 0.457 6.083 1.00 97.56 80 THR A C 1
ATOM 628 O O . THR A 1 80 ? 2.459 -0.658 6.178 1.00 97.56 80 THR A O 1
ATOM 631 N N . VAL A 1 81 ? 2.855 1.385 7.033 1.00 98.00 81 VAL A N 1
ATOM 632 C CA . VAL A 1 81 ? 2.051 1.238 8.251 1.00 98.00 81 VAL A CA 1
ATOM 633 C C . VAL A 1 81 ? 1.004 2.342 8.263 1.00 98.00 81 VAL A C 1
ATOM 635 O O . VAL A 1 81 ? 1.342 3.494 8.001 1.00 98.00 81 VAL A O 1
ATOM 638 N N . GLY A 1 82 ? -0.251 2.001 8.543 1.00 97.12 82 GLY A N 1
ATOM 639 C CA . GLY A 1 82 ? -1.337 2.978 8.556 1.00 97.12 82 GLY A CA 1
ATOM 640 C C . GLY A 1 82 ? -2.667 2.401 9.022 1.00 97.12 82 GLY A C 1
ATOM 641 O O . GLY A 1 82 ? -2.771 1.228 9.384 1.00 97.12 82 GLY A O 1
ATOM 642 N N . LEU A 1 83 ? -3.689 3.247 9.008 1.00 96.50 83 LEU A N 1
ATOM 643 C CA . LEU A 1 83 ? -5.069 2.902 9.322 1.00 96.50 83 LEU A CA 1
ATOM 644 C C . LEU A 1 83 ? -5.730 2.277 8.092 1.00 96.50 83 LEU A C 1
ATOM 646 O O . LEU A 1 83 ? -5.724 2.869 7.011 1.00 96.50 83 LEU A O 1
ATOM 650 N N . LEU A 1 84 ? -6.294 1.081 8.257 1.00 95.88 84 LEU A N 1
ATOM 651 C CA . LEU A 1 84 ? -6.993 0.368 7.192 1.00 95.88 84 LEU A CA 1
ATOM 652 C C . LEU A 1 84 ? -8.324 1.049 6.866 1.00 95.88 84 LEU A C 1
ATOM 654 O O . LEU A 1 84 ? -9.226 1.052 7.700 1.00 95.88 84 LEU A O 1
ATOM 658 N N . LEU A 1 85 ? -8.448 1.567 5.644 1.00 94.69 85 LEU A N 1
ATOM 659 C CA . LEU A 1 85 ? -9.686 2.158 5.132 1.00 94.69 85 LEU A CA 1
ATOM 660 C C . LEU A 1 85 ? -10.507 1.160 4.322 1.00 94.69 85 LEU A C 1
ATOM 662 O O . LEU A 1 85 ? -11.726 1.158 4.417 1.00 94.69 85 LEU A O 1
ATOM 666 N N . HIS A 1 86 ? -9.846 0.327 3.515 1.00 94.81 86 HIS A N 1
ATOM 667 C CA . HIS A 1 86 ? -10.524 -0.616 2.628 1.00 94.81 86 HIS A CA 1
ATOM 668 C C . HIS A 1 86 ? -9.665 -1.847 2.351 1.00 94.81 86 HIS A C 1
ATOM 670 O O . HIS A 1 86 ? -8.436 -1.749 2.262 1.00 94.81 86 HIS A O 1
ATOM 676 N N . LEU A 1 87 ? -10.318 -2.995 2.189 1.00 94.38 87 LEU A N 1
ATOM 677 C CA . LEU A 1 87 ? -9.695 -4.266 1.838 1.00 94.38 87 LEU A CA 1
ATOM 678 C C . LEU A 1 87 ? -10.675 -5.089 1.004 1.00 94.38 87 LEU A C 1
ATOM 680 O O . LEU A 1 87 ? -11.723 -5.485 1.506 1.00 94.38 87 LEU A O 1
ATOM 684 N N . ASP A 1 88 ? -10.302 -5.387 -0.233 1.00 95.00 88 ASP A N 1
ATOM 685 C CA . ASP A 1 88 ? -11.035 -6.304 -1.108 1.00 95.00 88 ASP A CA 1
ATOM 686 C C . ASP A 1 88 ? -10.059 -7.268 -1.806 1.00 95.00 88 ASP A C 1
ATOM 688 O O . ASP A 1 88 ? -8.933 -7.463 -1.339 1.00 95.00 88 ASP A O 1
ATOM 692 N N . ASP A 1 89 ? -10.488 -7.931 -2.880 1.00 95.31 89 ASP A N 1
ATOM 693 C CA . ASP A 1 89 ? -9.647 -8.857 -3.646 1.00 95.31 89 ASP A CA 1
ATOM 694 C C . ASP A 1 89 ? -8.645 -8.146 -4.572 1.00 95.31 89 ASP A C 1
ATOM 696 O O . ASP A 1 89 ? -7.627 -8.733 -4.951 1.00 95.31 89 ASP A O 1
ATOM 700 N N . GLU A 1 90 ? -8.879 -6.877 -4.899 1.00 97.06 90 GLU A N 1
ATOM 701 C CA . GLU A 1 90 ? -8.072 -6.101 -5.839 1.00 97.06 90 GLU A CA 1
ATOM 702 C C . GLU A 1 90 ? -7.015 -5.253 -5.125 1.00 97.06 90 GLU A C 1
ATOM 704 O O . GLU A 1 90 ? -5.884 -5.125 -5.609 1.00 97.06 90 GLU A O 1
ATOM 709 N N . GLN A 1 91 ? -7.347 -4.681 -3.965 1.00 96.50 91 GLN A N 1
ATOM 710 C CA . GLN A 1 91 ? -6.537 -3.647 -3.327 1.00 96.50 91 GLN A CA 1
ATOM 711 C C . GLN A 1 91 ? -6.664 -3.584 -1.798 1.00 96.50 91 GLN A C 1
ATOM 713 O O . GLN A 1 91 ? -7.627 -4.033 -1.177 1.00 96.50 91 GLN A O 1
ATOM 718 N N . ILE A 1 92 ? -5.666 -2.939 -1.200 1.00 97.38 92 ILE A N 1
ATOM 719 C CA . ILE A 1 92 ? -5.660 -2.464 0.182 1.00 97.38 92 ILE A CA 1
ATOM 720 C C . ILE A 1 92 ? -5.558 -0.941 0.131 1.00 97.38 92 ILE A C 1
ATOM 722 O O . ILE A 1 92 ? -4.683 -0.419 -0.560 1.00 97.38 92 ILE A O 1
ATOM 726 N N . ALA A 1 93 ? -6.422 -0.222 0.844 1.00 97.38 93 ALA A N 1
ATOM 727 C CA . ALA A 1 93 ? -6.311 1.227 0.996 1.00 97.38 93 ALA A CA 1
ATOM 728 C C . ALA A 1 93 ? -6.009 1.583 2.452 1.00 97.38 93 ALA A C 1
ATOM 730 O O . ALA A 1 93 ? -6.729 1.158 3.361 1.00 97.38 93 ALA A O 1
ATOM 731 N N . ILE A 1 94 ? -4.955 2.369 2.664 1.00 97.38 94 ILE A N 1
ATOM 732 C CA . ILE A 1 94 ? -4.526 2.827 3.989 1.00 97.38 94 ILE A CA 1
ATOM 733 C C . ILE A 1 94 ? -4.295 4.337 4.001 1.00 97.38 94 ILE A C 1
ATOM 735 O O . ILE A 1 94 ? -3.925 4.917 2.981 1.00 97.38 94 ILE A O 1
ATOM 739 N N . THR A 1 95 ? -4.485 4.957 5.160 1.00 97.31 95 THR A N 1
ATOM 740 C CA . THR A 1 95 ? -4.152 6.368 5.422 1.00 97.31 95 THR A CA 1
ATOM 741 C C . THR A 1 95 ? -3.317 6.483 6.690 1.00 97.31 95 THR A C 1
ATOM 743 O O . THR A 1 95 ? -3.335 5.590 7.540 1.00 97.31 95 THR A O 1
ATOM 746 N N . ASP A 1 96 ? -2.591 7.581 6.838 1.00 96.00 96 ASP A N 1
ATOM 747 C CA . ASP A 1 96 ? -1.868 7.918 8.063 1.00 96.00 96 ASP A CA 1
ATOM 748 C C . ASP A 1 96 ? -2.773 8.594 9.107 1.00 96.00 96 ASP A C 1
ATOM 750 O O . ASP A 1 96 ? -2.589 8.392 10.307 1.00 96.00 96 ASP A O 1
ATOM 754 N N . THR A 1 97 ? -3.774 9.358 8.658 1.00 94.38 97 THR A N 1
ATOM 755 C CA . THR A 1 97 ? -4.640 10.172 9.521 1.00 94.38 97 THR A CA 1
ATOM 756 C C . THR A 1 97 ? -6.104 10.103 9.090 1.00 94.38 97 THR A C 1
ATOM 758 O O . THR A 1 97 ? -6.417 10.162 7.897 1.00 94.38 97 THR A O 1
ATOM 761 N N . VAL A 1 98 ? -7.006 10.045 10.076 1.00 92.62 98 VAL A N 1
ATOM 762 C CA . VAL A 1 98 ? -8.457 10.225 9.919 1.00 92.62 98 VAL A CA 1
ATOM 763 C C . VAL A 1 98 ? -8.945 11.233 10.963 1.00 92.62 98 VAL A C 1
ATOM 765 O O . VAL A 1 98 ? -8.646 11.098 12.148 1.00 92.62 98 VAL A O 1
ATOM 768 N N . ALA A 1 99 ? -9.688 12.242 10.518 1.00 88.19 99 ALA A N 1
ATOM 769 C CA . ALA A 1 99 ? -10.445 13.181 11.342 1.00 88.19 99 ALA A CA 1
ATOM 770 C C . ALA A 1 99 ? -11.957 12.968 11.118 1.00 88.19 99 ALA A C 1
ATOM 772 O O . ALA A 1 99 ? -12.353 12.105 10.339 1.00 88.19 99 ALA A O 1
ATOM 773 N N . MET A 1 100 ? -12.815 13.740 11.798 1.00 83.25 100 MET A N 1
ATOM 774 C CA . MET A 1 100 ? -14.275 13.551 11.724 1.00 83.25 100 MET A CA 1
ATOM 775 C C . MET A 1 100 ? -14.836 13.660 10.296 1.00 83.25 100 MET A C 1
ATOM 777 O O . MET A 1 100 ? -15.727 12.898 9.937 1.00 83.25 100 MET A O 1
ATOM 781 N N . ASP A 1 101 ? -14.327 14.598 9.496 1.00 86.00 101 ASP A N 1
ATOM 782 C CA . ASP A 1 101 ? -14.796 14.904 8.137 1.00 86.00 101 ASP A CA 1
ATOM 783 C C . ASP A 1 101 ? -13.664 14.936 7.093 1.00 86.00 101 ASP A C 1
ATOM 785 O O . ASP A 1 101 ? -13.896 15.245 5.924 1.00 86.00 101 ASP A O 1
ATOM 789 N N . GLN A 1 102 ? -12.431 14.627 7.500 1.00 89.00 102 GLN A N 1
ATOM 790 C CA . GLN A 1 102 ? -11.237 14.704 6.658 1.00 89.00 102 GLN A CA 1
ATOM 791 C C . GLN A 1 102 ? -10.371 13.455 6.819 1.00 89.00 102 GLN A C 1
ATOM 793 O O . GLN A 1 102 ? -10.385 12.781 7.846 1.00 89.00 102 GLN A O 1
ATOM 798 N N . THR A 1 103 ? -9.588 13.143 5.794 1.00 93.25 103 THR A N 1
ATOM 799 C CA . THR A 1 103 ? -8.623 12.038 5.795 1.00 93.25 103 THR A CA 1
ATOM 800 C C . THR A 1 103 ? -7.331 12.514 5.146 1.00 93.25 103 THR A C 1
ATOM 802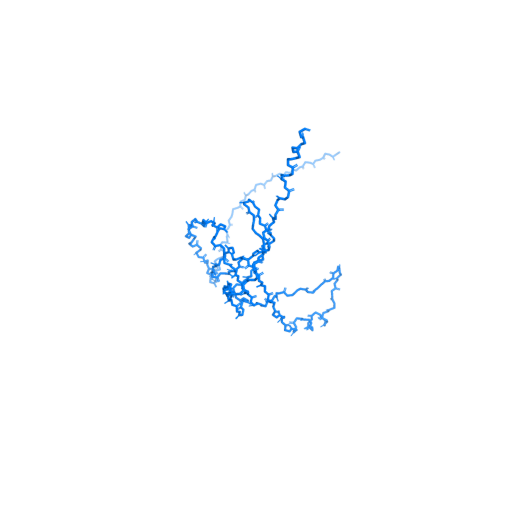 O O . THR A 1 103 ? -7.356 13.385 4.274 1.00 93.25 103 THR A O 1
ATOM 805 N N . GLY A 1 104 ? -6.209 11.975 5.622 1.00 95.25 104 GLY A N 1
ATOM 806 C CA . GLY A 1 104 ? -4.892 12.191 5.037 1.00 95.25 104 GLY A CA 1
ATOM 807 C C . GLY A 1 104 ? -4.759 11.613 3.624 1.00 95.25 104 GLY A C 1
ATOM 808 O O . GLY A 1 104 ? -5.734 11.268 2.953 1.00 95.25 104 GLY A O 1
ATOM 809 N N . GLY A 1 105 ? -3.521 11.514 3.147 1.00 97.38 105 GLY A N 1
ATOM 810 C CA . GLY A 1 105 ? -3.251 10.870 1.865 1.00 97.38 105 GLY A CA 1
ATOM 811 C C . GLY A 1 105 ? -3.621 9.386 1.915 1.00 97.38 105 GLY A C 1
ATOM 812 O O . GLY A 1 105 ? -3.191 8.670 2.815 1.00 97.38 105 GLY A O 1
ATOM 813 N N . VAL A 1 106 ? -4.393 8.914 0.933 1.00 97.31 106 VAL A N 1
ATOM 814 C CA . VAL A 1 106 ? -4.749 7.494 0.819 1.00 97.31 106 VAL A CA 1
ATOM 815 C C . VAL A 1 106 ? -3.778 6.787 -0.116 1.00 97.31 106 VAL A C 1
ATOM 817 O O . VAL A 1 106 ? -3.701 7.099 -1.305 1.00 97.31 106 VAL A O 1
ATOM 820 N N . THR A 1 107 ? -3.091 5.779 0.409 1.00 97.25 107 THR A N 1
ATOM 821 C CA . THR A 1 107 ? -2.236 4.880 -0.367 1.00 97.25 107 THR A CA 1
ATOM 822 C C . THR A 1 107 ? -3.036 3.647 -0.759 1.00 97.25 107 THR A C 1
ATOM 824 O O . THR A 1 107 ? -3.490 2.893 0.104 1.00 97.25 107 THR A O 1
ATOM 827 N N . LYS A 1 108 ? -3.196 3.428 -2.068 1.00 96.88 108 LYS A N 1
ATOM 828 C CA . LYS A 1 108 ? -3.801 2.216 -2.629 1.00 96.88 108 LYS A CA 1
ATOM 829 C C . LYS A 1 108 ? -2.709 1.245 -3.057 1.00 96.88 108 LYS A C 1
ATOM 831 O O . LYS A 1 108 ? -1.879 1.579 -3.895 1.00 96.88 108 LYS A O 1
ATOM 836 N N . ILE A 1 109 ? -2.747 0.039 -2.510 1.00 97.50 109 ILE A N 1
ATOM 837 C CA . ILE A 1 109 ? -1.774 -1.022 -2.751 1.00 97.50 109 ILE A CA 1
ATOM 838 C C . ILE A 1 109 ? -2.494 -2.167 -3.468 1.00 97.50 109 ILE A C 1
ATOM 840 O O . ILE A 1 109 ? -3.382 -2.777 -2.866 1.00 97.50 109 ILE A O 1
ATOM 844 N N . PRO A 1 110 ? -2.142 -2.497 -4.723 1.00 97.06 110 PRO A N 1
ATOM 845 C CA . PRO A 1 110 ? -2.699 -3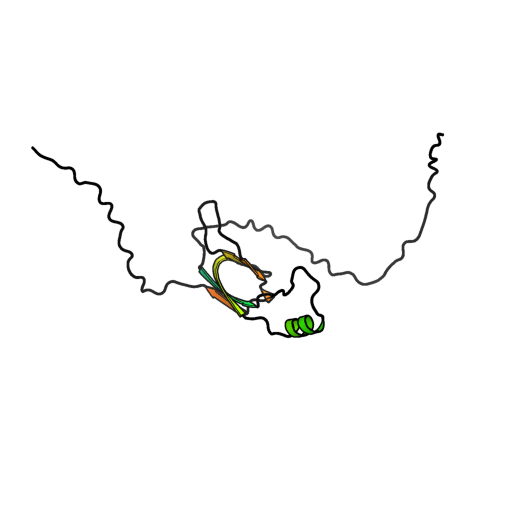.659 -5.403 1.00 97.06 110 PRO A CA 1
ATOM 846 C C . PRO A 1 110 ? -2.397 -4.938 -4.625 1.00 97.06 110 PRO A C 1
ATOM 848 O O . PRO A 1 110 ? -1.243 -5.222 -4.287 1.00 97.06 110 PRO A O 1
ATOM 851 N N . ARG A 1 111 ? -3.415 -5.761 -4.381 1.00 96.75 111 ARG A N 1
ATOM 852 C CA . ARG A 1 111 ? -3.253 -7.001 -3.612 1.00 96.75 111 ARG A CA 1
ATOM 853 C C . ARG A 1 111 ? -2.286 -7.984 -4.244 1.00 96.75 111 ARG A C 1
ATOM 855 O O . ARG A 1 111 ? -1.576 -8.680 -3.523 1.00 96.75 111 ARG A O 1
ATOM 862 N N . ALA A 1 112 ? -2.217 -7.997 -5.571 1.00 96.25 112 ALA A N 1
ATOM 863 C CA . ALA A 1 112 ? -1.274 -8.819 -6.318 1.00 96.25 112 ALA A CA 1
ATOM 864 C C . ALA A 1 112 ? 0.201 -8.501 -5.998 1.00 96.25 112 ALA A C 1
ATOM 866 O O . ALA A 1 112 ? 1.074 -9.314 -6.296 1.00 96.25 112 ALA A O 1
ATOM 867 N N . TRP A 1 113 ? 0.497 -7.330 -5.423 1.00 96.50 113 TRP A N 1
ATOM 868 C CA . TRP A 1 113 ? 1.862 -6.884 -5.120 1.00 96.50 113 TRP A CA 1
ATOM 869 C C . TRP A 1 113 ? 2.221 -7.004 -3.635 1.00 96.50 113 TRP A C 1
ATOM 871 O O . TRP A 1 113 ? 3.372 -6.771 -3.256 1.00 96.50 113 TRP A O 1
ATOM 881 N N . VAL A 1 114 ? 1.262 -7.397 -2.792 1.00 97.56 114 VAL A N 1
ATOM 882 C CA . VAL A 1 114 ? 1.456 -7.568 -1.350 1.00 97.56 114 VAL A CA 1
ATOM 883 C C . VAL A 1 114 ? 2.217 -8.861 -1.069 1.00 97.56 114 VAL A C 1
ATOM 885 O O . VAL A 1 114 ? 1.839 -9.944 -1.506 1.00 97.56 114 VAL A O 1
ATOM 888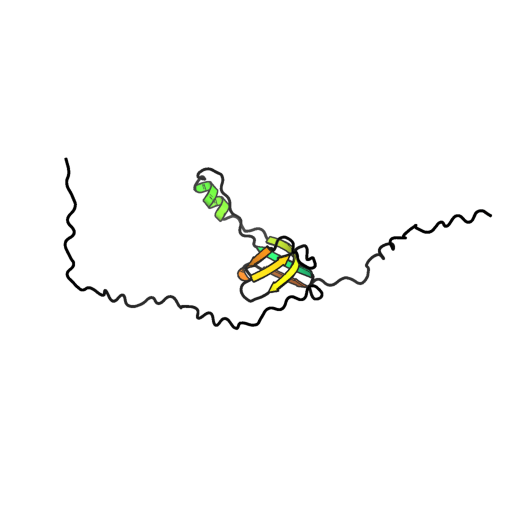 N N . GLN A 1 115 ? 3.288 -8.746 -0.290 1.00 97.56 115 GLN A N 1
ATOM 889 C CA . GLN A 1 115 ? 4.092 -9.862 0.204 1.00 97.56 115 GLN A CA 1
ATOM 890 C C . GLN A 1 115 ? 3.678 -10.288 1.615 1.00 97.56 115 GLN A C 1
ATOM 892 O O . GLN A 1 115 ? 3.725 -11.473 1.941 1.00 97.56 115 GLN A O 1
ATOM 897 N N . ARG A 1 116 ? 3.291 -9.328 2.466 1.00 98.06 116 ARG A N 1
ATOM 898 C CA . ARG A 1 116 ? 2.871 -9.568 3.853 1.00 98.06 116 ARG A CA 1
ATOM 899 C C . ARG A 1 116 ? 1.851 -8.519 4.280 1.00 98.06 116 ARG A C 1
ATOM 901 O O . ARG A 1 116 ? 2.007 -7.346 3.958 1.00 98.06 116 ARG A O 1
ATOM 908 N N . PHE A 1 117 ? 0.848 -8.945 5.035 1.00 97.94 117 PHE A N 1
ATOM 909 C CA . PHE A 1 117 ? -0.171 -8.083 5.626 1.00 97.94 117 PHE A CA 1
ATOM 910 C C . PHE A 1 117 ? -0.376 -8.485 7.083 1.00 97.94 117 PHE A C 1
ATOM 912 O O . PHE A 1 117 ? -0.609 -9.662 7.361 1.00 97.94 117 PHE A O 1
ATOM 919 N N . GLU A 1 118 ? -0.295 -7.525 8.000 1.00 97.56 118 GLU A N 1
ATOM 920 C CA . GLU A 1 118 ? -0.467 -7.759 9.434 1.00 97.56 118 GLU A CA 1
ATOM 921 C C . GLU A 1 118 ? -1.350 -6.698 10.067 1.00 97.56 118 GLU A C 1
ATOM 923 O O . GLU A 1 118 ? -1.204 -5.512 9.789 1.00 97.56 118 GLU A O 1
ATOM 928 N N . ILE A 1 119 ? -2.231 -7.130 10.965 1.00 96.38 119 ILE A N 1
ATOM 929 C CA . ILE A 1 119 ? -2.969 -6.234 11.853 1.00 96.38 119 ILE A CA 1
ATOM 930 C C . ILE A 1 119 ? -2.115 -6.031 13.099 1.00 96.38 119 ILE A C 1
ATOM 932 O O . ILE A 1 119 ? -1.716 -7.001 13.743 1.00 96.38 119 ILE A O 1
ATOM 936 N N . LEU A 1 120 ? -1.840 -4.774 13.429 1.00 94.81 120 LEU A N 1
ATOM 937 C CA . LEU A 1 120 ? -1.035 -4.405 14.582 1.00 94.81 120 LEU A CA 1
ATOM 938 C C . LEU A 1 120 ? -1.938 -4.178 15.795 1.00 94.81 120 LEU A C 1
ATOM 940 O O . LEU A 1 120 ? -2.942 -3.470 15.721 1.00 94.81 120 LEU A O 1
ATOM 944 N N . THR A 1 121 ? -1.550 -4.754 16.928 1.00 89.50 121 THR A N 1
ATOM 945 C CA . THR A 1 121 ? -2.209 -4.557 18.222 1.00 89.50 121 THR A CA 1
ATOM 946 C C . THR A 1 121 ? -1.240 -3.899 19.199 1.00 89.50 121 THR A C 1
ATOM 948 O O . THR A 1 121 ? -0.052 -4.227 19.167 1.00 89.50 121 THR A O 1
ATOM 951 N N . PRO A 1 122 ? -1.706 -3.007 20.089 1.00 84.06 122 PRO A N 1
ATOM 952 C CA . PRO A 1 122 ? -0.866 -2.476 21.155 1.00 84.06 122 PRO A CA 1
ATOM 953 C C . PRO A 1 122 ? -0.279 -3.605 22.010 1.00 84.06 122 PRO A C 1
ATOM 955 O O . PRO A 1 122 ? -0.993 -4.524 22.406 1.00 84.06 122 PRO A O 1
ATOM 958 N N . THR A 1 123 ? 1.011 -3.520 22.323 1.00 82.38 123 THR A N 1
ATOM 959 C CA . THR A 1 123 ? 1.633 -4.354 23.360 1.00 82.38 123 THR A CA 1
ATOM 960 C C . THR A 1 123 ? 1.392 -3.693 24.721 1.00 82.38 123 THR A C 1
ATOM 962 O O . THR A 1 123 ? 1.458 -2.470 24.815 1.00 82.38 123 THR A O 1
ATOM 965 N N . GLU A 1 124 ? 1.127 -4.474 25.776 1.00 70.38 124 GLU A N 1
ATOM 966 C CA . GLU A 1 124 ? 0.601 -4.025 27.088 1.00 70.38 124 GLU A CA 1
ATOM 967 C C . GLU A 1 124 ? 1.477 -3.058 27.921 1.00 70.38 124 GLU A C 1
ATOM 969 O O . GLU A 1 124 ? 1.203 -2.816 29.093 1.00 70.38 124 GLU A O 1
ATOM 974 N N . SER A 1 125 ? 2.513 -2.445 27.354 1.00 66.81 125 SER A N 1
ATOM 975 C CA . SER A 1 125 ? 3.355 -1.469 28.047 1.00 66.81 125 SER A CA 1
ATOM 976 C C . SER A 1 125 ? 3.388 -0.140 27.297 1.00 66.81 125 SER A C 1
ATOM 978 O O . SER A 1 125 ? 4.395 0.207 26.675 1.00 66.81 125 SER A O 1
ATOM 980 N N . LEU A 1 126 ? 2.293 0.619 27.352 1.00 68.88 126 LEU A N 1
ATOM 981 C CA . LEU A 1 126 ? 2.343 2.037 27.004 1.00 68.88 126 LEU A CA 1
ATOM 982 C C . LEU A 1 126 ? 2.748 2.843 28.245 1.00 68.88 126 LEU A C 1
ATOM 984 O O . LEU A 1 126 ? 2.172 2.642 29.317 1.00 68.88 126 LEU A O 1
ATOM 988 N N . PRO A 1 127 ? 3.725 3.759 28.141 1.00 67.81 127 PRO A N 1
ATOM 989 C CA . PRO A 1 127 ? 3.938 4.743 29.187 1.00 67.81 127 PRO A CA 1
ATOM 990 C C . PRO A 1 127 ? 2.673 5.596 29.321 1.00 67.81 127 PRO A C 1
ATOM 992 O O . PRO A 1 127 ? 2.129 6.077 28.327 1.00 67.81 127 PRO A O 1
ATOM 995 N N . VAL A 1 128 ? 2.200 5.769 30.555 1.00 71.94 128 VAL A N 1
ATOM 996 C CA . VAL A 1 128 ? 1.083 6.668 30.861 1.00 71.94 128 VAL A CA 1
ATOM 997 C C . VAL A 1 128 ? 1.479 8.071 30.406 1.00 71.94 128 VAL A C 1
ATOM 999 O O . VAL A 1 128 ? 2.466 8.625 30.896 1.00 71.94 128 VAL A O 1
ATOM 1002 N N . LEU A 1 129 ? 0.740 8.630 29.446 1.00 77.94 129 LEU A N 1
ATOM 1003 C CA . LEU A 1 129 ? 0.933 10.018 29.043 1.00 77.94 129 LEU A CA 1
ATOM 1004 C C . LEU A 1 129 ? 0.586 10.916 30.239 1.00 77.94 129 LEU A C 1
ATOM 1006 O O . LEU A 1 129 ? -0.440 10.689 30.883 1.00 77.94 129 LEU A O 1
ATOM 1010 N N . PRO A 1 130 ? 1.423 11.912 30.570 1.00 72.00 130 PRO A N 1
ATOM 1011 C CA . PRO A 1 130 ? 1.114 12.829 31.653 1.00 72.00 130 PRO A CA 1
ATOM 1012 C C . PRO A 1 130 ? -0.188 13.566 31.330 1.00 72.00 130 PRO A C 1
ATOM 1014 O O . PRO A 1 130 ? -0.325 14.153 30.258 1.00 72.00 130 PRO A O 1
ATOM 1017 N N . GLU A 1 131 ? -1.145 13.530 32.258 1.00 73.19 131 GLU A N 1
ATOM 1018 C CA . GLU A 1 131 ? -2.366 14.322 32.143 1.00 73.19 131 GLU A CA 1
ATOM 1019 C C . GLU A 1 131 ? -1.995 15.805 32.030 1.00 73.19 131 GLU A C 1
ATOM 1021 O O . GLU A 1 131 ? -1.208 16.329 32.828 1.00 73.19 131 GLU A O 1
ATOM 1026 N N . HIS A 1 132 ? -2.548 16.483 31.023 1.00 64.12 132 HIS A N 1
ATOM 1027 C CA . HIS A 1 132 ? -2.390 17.921 30.863 1.00 64.12 132 HIS A CA 1
ATOM 1028 C C . HIS A 1 132 ? -3.079 18.601 32.054 1.00 64.12 132 HIS A C 1
ATOM 1030 O O . HIS A 1 132 ? -4.304 18.660 32.126 1.00 64.12 132 HIS A O 1
ATOM 1036 N N . ARG A 1 133 ? -2.301 19.055 33.044 1.00 60.16 133 ARG A N 1
ATOM 1037 C CA . ARG A 1 133 ? -2.837 19.829 34.167 1.00 60.16 133 ARG A CA 1
ATOM 1038 C C . ARG A 1 133 ? -3.256 21.195 33.641 1.00 60.16 133 ARG A C 1
ATOM 1040 O O . ARG A 1 133 ? -2.403 22.031 33.358 1.00 60.16 133 ARG A O 1
ATOM 1047 N N . ASP A 1 134 ? -4.560 21.428 33.555 1.00 57.97 134 ASP A N 1
ATOM 1048 C CA . ASP A 1 134 ? -5.100 22.774 33.393 1.00 57.97 134 ASP A CA 1
ATOM 1049 C C . ASP A 1 134 ? -4.803 23.583 34.663 1.00 57.97 134 ASP A C 1
ATOM 1051 O O . ASP A 1 134 ? -5.553 23.580 35.642 1.00 57.97 134 ASP A O 1
ATOM 1055 N N . GLU A 1 135 ? -3.674 24.289 34.670 1.00 55.78 135 GLU A N 1
ATOM 1056 C CA . GLU A 1 135 ? -3.359 25.297 35.682 1.00 55.78 135 GLU A CA 1
ATOM 1057 C C . GLU A 1 135 ? -4.210 26.554 35.458 1.00 55.78 135 GLU A C 1
ATOM 1059 O O . GLU A 1 135 ? -3.719 27.614 35.080 1.00 55.78 135 GLU A O 1
ATOM 1064 N N . THR A 1 136 ? -5.515 26.466 35.714 1.00 57.16 136 THR A N 1
ATOM 1065 C CA . THR A 1 136 ? -6.372 27.652 35.840 1.00 57.16 136 THR A CA 1
ATOM 1066 C C . THR A 1 136 ? -7.369 27.508 36.985 1.00 57.16 136 THR A C 1
ATOM 1068 O O . THR A 1 136 ? -8.561 27.348 36.769 1.00 57.16 136 THR A O 1
ATOM 1071 N N . ASN A 1 137 ? -6.901 27.652 38.234 1.00 46.06 137 ASN A N 1
ATOM 1072 C CA . ASN A 1 137 ? -7.661 28.440 39.217 1.00 46.06 137 ASN A CA 1
ATOM 1073 C C . ASN A 1 137 ? -6.837 28.849 40.453 1.00 46.06 137 ASN A C 1
ATOM 1075 O O . ASN A 1 137 ? -7.012 28.322 41.549 1.00 46.06 137 ASN A O 1
ATOM 1079 N N . SER A 1 138 ? -5.965 29.852 40.314 1.00 47.06 138 SER A N 1
ATOM 1080 C CA . SER A 1 138 ? -5.511 30.623 41.479 1.00 47.06 138 SER A CA 1
ATOM 1081 C C . SER A 1 138 ? -6.475 31.790 41.691 1.00 47.06 138 SER A C 1
ATOM 1083 O O . SER A 1 138 ? -6.209 32.933 41.318 1.00 47.06 138 SER A O 1
ATOM 1085 N N . THR A 1 139 ? -7.648 31.493 42.259 1.00 52.66 139 THR A N 1
ATOM 1086 C CA . THR A 1 139 ? -8.511 32.531 42.832 1.00 52.66 139 THR A CA 1
ATOM 1087 C C . THR A 1 139 ? -7.793 33.093 44.056 1.00 52.66 139 THR A C 1
ATOM 1089 O O . THR A 1 139 ? -7.863 32.550 45.160 1.00 52.66 139 THR A O 1
ATOM 1092 N N . ARG A 1 140 ? -7.069 34.193 43.854 1.00 47.38 140 ARG A N 1
ATOM 1093 C CA . ARG A 1 140 ? -6.452 34.986 44.915 1.00 47.38 140 ARG A CA 1
ATOM 1094 C C . ARG A 1 140 ? -7.567 35.656 45.734 1.00 47.38 140 ARG A C 1
ATOM 1096 O O . ARG A 1 140 ? -7.967 36.777 45.443 1.00 47.38 140 ARG A O 1
ATOM 1103 N N . ARG A 1 141 ? -8.083 34.975 46.764 1.00 47.62 141 ARG A N 1
ATOM 1104 C CA . ARG A 1 141 ? -8.733 35.655 47.896 1.00 47.62 141 ARG A CA 1
ATOM 1105 C C . ARG A 1 141 ? -7.638 36.381 48.675 1.00 47.62 141 ARG A C 1
ATOM 1107 O O . ARG A 1 141 ? -6.808 35.734 49.307 1.00 47.62 141 ARG A O 1
ATOM 1114 N N . VAL A 1 142 ? -7.641 37.707 48.630 1.00 54.84 142 VAL A N 1
ATOM 1115 C CA . VAL A 1 142 ? -7.013 38.538 49.661 1.00 54.84 142 VAL A CA 1
ATOM 1116 C C . VAL A 1 142 ? -8.158 39.278 50.336 1.00 54.84 142 VAL A C 1
ATOM 1118 O O . VAL A 1 142 ? -8.979 39.881 49.643 1.00 54.84 142 VAL A O 1
ATOM 1121 N N . GLY A 1 143 ? -8.267 39.076 51.649 1.00 49.12 143 GLY A N 1
ATOM 1122 C CA . GLY A 1 143 ? -9.214 39.775 52.514 1.00 49.12 143 GLY A CA 1
ATOM 1123 C C . GLY A 1 143 ? -8.710 41.135 52.959 1.00 49.12 143 GLY A C 1
ATOM 1124 O O . GLY A 1 143 ? -7.723 41.630 52.372 1.00 49.12 143 GLY A O 1
#

Foldseek 3Di:
DDDDDDDDDDDDDDDDDDDDDDPDPPPPPPPPPPPDDDDPVPWFKKKWKFFDDDDDDDPDDDDPVVVVVVVPDDGDIDIDIATWGDDDQFWTWGFNDDDPPDTHDIDIDGPVGTPDMDTDDDDPDDDDDDPDDPPPDPPDDDD

Mean predicted aligned error: 16.25 Å

Secondary structure (DSSP, 8-state):
--------------------S------------------GGGPPEEEEEEE-------SSPPPHHHHHHHTTSPPPEEEEEEEEEEE-SSEEEEES-B-SS-B-PEEEEEGGGEEEEEE----S-PPPPPP------------

Radius of gyration: 30.4 Å; Cα contacts (8 Å, |Δi|>4): 133; chains: 1; bounding box: 47×55×108 Å